Protein AF-A0A327WF89-F1 (afdb_monomer_lite)

Sequence (176 aa):
MKSFYSNDYLIEVNEKRCAEYLAASQQFSSKFTVMVVIYSAMSASLWSICRDVLTAGFKNNFMLWTFLLFALCYGLSILFTFLLLIPDEKIAIEGPAYYSNVLKKFLEKAVPKHQIPLSTVIDKELSSYYLADIERVAAEFHSQMEWKRLCYTRSFFFTAIAFALYFICLAIRFFM

Secondary structure (DSSP, 8-state):
---TT-HHHHHHHHHHHHHHHHHHHHHHHHHHHHHHHHHHHHHHHHHHHHHHHHHTTTS-HHHHHHHHHHHHHHHHHHHHHHHHT---TT--PPPHHHIIIIIHHHHHHHS-TTSS-HHHHHHHHHHHHHHHHHHHHHHHHHHHHHHHHHHHHHHHHHHHHHHHHHHHHHHHHHH-

Radius of gyration: 27.35 Å; chains: 1; bounding box: 65×20×83 Å

Foldseek 3Di:
DPPCPPVVNVVVVVVVVVVVVVVLLVVLVVLLVVLVVLLVVVVVVVVVLVVCVVVVPCPDVPLVVLVVLLVVLLVLLVVLSVVLVDDDPPLDDPDPCCLVPPVLVVQLVVDDPPDPDSPPVSVVVSVVVSVVSVVVSVVVVVVVSVSSVVSSVSSVVSSVSSVVSVVVSVVVVVVD

pLDDT: mean 77.86, std 12.83, range [40.03, 95.31]

Organism: NCBI:txid1539050

Structure (mmCIF, N/CA/C/O backbone):
data_AF-A0A327WF89-F1
#
_entry.id   AF-A0A327WF89-F1
#
loop_
_atom_site.group_PDB
_atom_site.id
_atom_site.type_symbol
_atom_site.label_atom_id
_atom_site.label_alt_id
_atom_site.label_comp_id
_atom_site.label_asym_id
_atom_site.label_entity_id
_atom_site.label_seq_id
_atom_site.pdbx_PDB_ins_code
_atom_site.Cartn_x
_atom_site.Cartn_y
_atom_site.Cartn_z
_atom_site.occupancy
_atom_site.B_iso_or_equiv
_atom_site.auth_seq_id
_atom_site.auth_comp_id
_atom_site.auth_asym_id
_atom_site.auth_atom_id
_atom_site.pdbx_PDB_model_num
ATOM 1 N N . MET A 1 1 ? 35.624 -2.905 -23.160 1.00 40.50 1 MET A N 1
ATOM 2 C CA . MET A 1 1 ? 34.293 -2.262 -23.204 1.00 40.50 1 MET A CA 1
ATOM 3 C C . MET A 1 1 ? 33.297 -3.297 -23.703 1.00 40.50 1 MET A C 1
ATOM 5 O O . MET A 1 1 ? 33.413 -3.700 -24.852 1.00 40.50 1 MET A O 1
ATOM 9 N N . LYS A 1 2 ? 32.403 -3.810 -22.843 1.00 40.03 2 LYS A N 1
ATOM 10 C CA . LYS A 1 2 ? 31.302 -4.675 -23.299 1.00 40.03 2 LYS A CA 1
ATOM 11 C C . LYS A 1 2 ? 30.352 -3.807 -24.125 1.00 40.03 2 LYS A C 1
ATOM 13 O O . LYS A 1 2 ? 29.968 -2.734 -23.668 1.00 40.03 2 LYS A O 1
ATOM 18 N N . SER A 1 3 ? 30.053 -4.227 -25.351 1.00 44.59 3 SER A N 1
ATOM 19 C CA . SER A 1 3 ? 29.059 -3.551 -26.185 1.00 44.59 3 SER A CA 1
ATOM 20 C C . SER A 1 3 ? 27.718 -3.562 -25.451 1.00 44.59 3 SER A C 1
ATOM 22 O O . SER A 1 3 ? 27.296 -4.618 -24.987 1.00 44.59 3 SER A O 1
ATOM 24 N N . PHE A 1 4 ? 27.048 -2.411 -25.367 1.00 45.31 4 PHE A N 1
ATOM 25 C CA . PHE A 1 4 ? 25.691 -2.266 -24.812 1.00 45.31 4 PHE A CA 1
ATOM 26 C C . PHE A 1 4 ? 24.670 -3.233 -25.455 1.00 45.31 4 PHE A C 1
ATOM 28 O O . PHE A 1 4 ? 23.624 -3.501 -24.874 1.00 45.31 4 PHE A O 1
ATOM 35 N N . TYR A 1 5 ? 25.007 -3.781 -26.628 1.00 53.19 5 TYR A N 1
ATOM 36 C CA . TYR A 1 5 ? 24.239 -4.758 -27.400 1.00 53.19 5 TYR A CA 1
ATOM 37 C C . TYR A 1 5 ? 24.598 -6.222 -27.156 1.00 53.19 5 TYR A C 1
ATOM 39 O O . TYR A 1 5 ? 24.019 -7.097 -27.800 1.00 53.19 5 TYR A O 1
ATOM 47 N N . SER A 1 6 ? 25.548 -6.539 -26.271 1.00 58.84 6 SER A N 1
ATOM 48 C CA . SER A 1 6 ? 25.701 -7.938 -25.873 1.00 58.84 6 SER A CA 1
ATOM 49 C C . SER A 1 6 ? 24.419 -8.345 -25.158 1.00 58.84 6 SER A C 1
ATOM 51 O O . SER A 1 6 ? 24.075 -7.715 -24.157 1.00 58.84 6 SER A O 1
ATOM 53 N N . ASN A 1 7 ? 23.725 -9.365 -25.665 1.00 55.44 7 ASN A N 1
ATOM 54 C CA . ASN A 1 7 ? 22.526 -9.918 -25.030 1.00 55.44 7 ASN A CA 1
ATOM 55 C C . ASN A 1 7 ? 22.739 -10.120 -23.521 1.00 55.44 7 ASN A C 1
ATOM 57 O O . ASN A 1 7 ? 21.844 -9.812 -22.747 1.00 55.44 7 ASN A O 1
ATOM 61 N N . ASP A 1 8 ? 23.948 -10.505 -23.107 1.00 58.84 8 ASP A N 1
ATOM 62 C CA . ASP A 1 8 ? 24.357 -10.648 -21.707 1.00 58.84 8 ASP A CA 1
ATOM 63 C C . ASP A 1 8 ? 24.132 -9.384 -20.860 1.00 58.84 8 ASP A C 1
ATOM 65 O O . ASP A 1 8 ? 23.672 -9.479 -19.730 1.00 58.84 8 ASP A O 1
ATOM 69 N N . TYR A 1 9 ? 24.417 -8.193 -21.395 1.00 65.69 9 TYR A N 1
ATOM 70 C CA . TYR A 1 9 ? 24.206 -6.926 -20.684 1.00 65.69 9 TYR A CA 1
ATOM 71 C C . TYR A 1 9 ? 22.715 -6.594 -20.551 1.00 65.69 9 TYR A C 1
ATOM 73 O O . TYR A 1 9 ? 22.266 -6.163 -19.492 1.00 65.69 9 TYR A O 1
ATOM 81 N N . LEU A 1 10 ? 21.929 -6.824 -21.608 1.00 64.44 10 LEU A N 1
ATOM 82 C CA . LEU A 1 10 ? 20.479 -6.605 -21.577 1.00 64.44 10 LEU A CA 1
ATOM 83 C C . LEU A 1 10 ? 19.776 -7.593 -20.638 1.00 64.44 10 LEU A C 1
ATOM 85 O O . LEU A 1 10 ? 18.846 -7.209 -19.931 1.00 64.44 10 LEU A O 1
ATOM 89 N N . ILE A 1 11 ? 20.242 -8.843 -20.605 1.00 64.25 11 ILE A N 1
ATOM 90 C CA . ILE A 1 11 ? 19.781 -9.871 -19.669 1.00 64.25 11 ILE A CA 1
ATOM 91 C C . ILE A 1 11 ? 20.131 -9.457 -18.238 1.00 64.25 11 ILE A C 1
ATOM 93 O O . ILE A 1 11 ? 19.230 -9.373 -17.412 1.00 64.25 11 ILE A O 1
ATOM 97 N N . GLU A 1 12 ? 21.386 -9.087 -17.964 1.00 72.00 12 GLU A N 1
ATOM 98 C CA . GLU A 1 12 ? 21.829 -8.674 -16.625 1.00 72.00 12 GLU A CA 1
ATOM 99 C C . GLU A 1 12 ? 21.032 -7.465 -16.096 1.00 72.00 12 GLU A C 1
ATOM 101 O O . GLU A 1 12 ? 20.654 -7.415 -14.923 1.00 72.00 12 GLU A O 1
ATOM 106 N N . VAL A 1 13 ? 20.744 -6.481 -16.953 1.00 70.88 13 VAL A N 1
ATOM 107 C CA . VAL A 1 13 ? 19.939 -5.306 -16.579 1.00 70.88 13 VAL A CA 1
ATOM 108 C C . VAL A 1 13 ? 18.484 -5.688 -16.297 1.00 70.88 13 VAL A C 1
ATOM 110 O O . VAL A 1 13 ? 17.910 -5.203 -15.320 1.00 70.88 13 VAL A O 1
ATOM 113 N N . ASN A 1 14 ? 17.883 -6.557 -17.111 1.00 70.31 14 ASN A N 1
ATOM 114 C CA . ASN A 1 14 ? 16.515 -7.020 -16.881 1.00 70.31 14 ASN A CA 1
ATOM 115 C C . ASN A 1 14 ? 16.404 -7.884 -15.620 1.00 70.31 14 ASN A C 1
ATOM 117 O O . ASN A 1 14 ? 15.465 -7.704 -14.849 1.00 70.31 14 ASN A O 1
ATOM 121 N N . GLU A 1 15 ? 17.379 -8.752 -15.353 1.00 72.31 15 GLU A N 1
ATOM 122 C CA . GLU A 1 15 ? 17.431 -9.560 -14.132 1.00 72.31 15 GLU A CA 1
ATOM 123 C C . GLU A 1 15 ? 17.512 -8.689 -12.875 1.00 72.31 15 GLU A C 1
ATOM 125 O O . GLU A 1 15 ? 16.746 -8.904 -11.932 1.00 72.31 15 GLU A O 1
ATOM 130 N N . LYS A 1 16 ? 18.370 -7.657 -12.874 1.00 78.19 16 LYS A N 1
ATOM 131 C CA . LYS A 1 16 ? 18.459 -6.703 -11.754 1.00 78.19 16 LYS A CA 1
ATOM 132 C C . LYS A 1 16 ? 17.126 -6.004 -11.494 1.00 78.19 16 LYS A C 1
ATOM 134 O O . LYS A 1 16 ? 16.702 -5.914 -10.346 1.00 78.19 16 LYS A O 1
ATOM 139 N N . ARG A 1 17 ? 16.426 -5.572 -12.544 1.00 71.38 17 ARG A N 1
ATOM 140 C CA . ARG A 1 17 ? 15.112 -4.922 -12.406 1.00 71.38 17 ARG A CA 1
ATOM 141 C C . ARG A 1 17 ? 14.031 -5.871 -11.925 1.00 71.38 17 ARG A C 1
ATOM 143 O O . ARG A 1 17 ? 13.267 -5.510 -11.037 1.00 71.38 17 ARG A O 1
ATOM 150 N N . CYS A 1 18 ? 13.982 -7.089 -12.459 1.00 73.75 18 CYS A N 1
ATOM 151 C CA . CYS A 1 18 ? 13.073 -8.115 -11.957 1.00 73.75 18 CYS A CA 1
ATOM 152 C C . CYS A 1 18 ? 13.309 -8.370 -10.465 1.00 73.75 18 CYS A C 1
ATOM 154 O O . CYS A 1 18 ? 12.343 -8.460 -9.711 1.00 73.75 18 CYS A O 1
ATOM 156 N N . ALA A 1 19 ? 14.568 -8.421 -10.020 1.00 78.62 19 ALA A N 1
ATOM 157 C CA . ALA A 1 19 ? 14.900 -8.568 -8.607 1.00 78.62 19 ALA A CA 1
ATOM 158 C C . ALA A 1 19 ? 14.426 -7.370 -7.761 1.00 78.62 19 ALA A C 1
ATOM 160 O O . ALA A 1 19 ? 13.839 -7.574 -6.699 1.00 78.62 19 ALA A O 1
ATOM 161 N N . GLU A 1 20 ? 14.614 -6.134 -8.232 1.00 78.44 20 GLU A N 1
ATOM 162 C CA . GLU A 1 20 ? 14.120 -4.925 -7.553 1.00 78.44 20 GLU A CA 1
ATOM 163 C C . GLU A 1 20 ? 12.586 -4.896 -7.458 1.00 78.44 20 GLU A C 1
ATOM 165 O O . GLU A 1 20 ? 12.029 -4.622 -6.390 1.00 78.44 20 GLU A O 1
ATOM 170 N N . TYR A 1 21 ? 11.887 -5.243 -8.540 1.00 74.69 21 TYR A N 1
ATOM 171 C CA . TYR A 1 21 ? 10.426 -5.326 -8.573 1.00 74.69 21 TYR A CA 1
ATOM 172 C C . TYR A 1 21 ? 9.887 -6.433 -7.664 1.00 74.69 21 TYR A C 1
ATOM 174 O O . TYR A 1 21 ? 8.901 -6.225 -6.951 1.00 74.69 21 TYR A O 1
ATOM 182 N N . LEU A 1 22 ? 10.556 -7.588 -7.626 1.00 78.88 22 LEU A N 1
ATOM 183 C CA . LEU A 1 22 ? 10.229 -8.673 -6.703 1.00 78.88 22 LEU A CA 1
ATOM 184 C C . LEU A 1 22 ? 10.417 -8.243 -5.247 1.00 78.88 22 LEU A C 1
ATOM 186 O O . LEU A 1 22 ? 9.509 -8.436 -4.439 1.00 78.88 22 LEU A O 1
ATOM 190 N N . ALA A 1 23 ? 11.545 -7.608 -4.916 1.00 83.50 23 ALA A N 1
ATOM 191 C CA . ALA A 1 23 ? 11.821 -7.125 -3.565 1.00 83.50 23 ALA A CA 1
ATOM 192 C C . ALA A 1 23 ? 10.777 -6.094 -3.104 1.00 83.50 23 ALA A C 1
ATOM 194 O O . ALA A 1 23 ? 10.262 -6.166 -1.984 1.00 83.50 23 ALA A O 1
ATOM 195 N N . ALA A 1 24 ? 10.406 -5.169 -3.987 1.00 78.69 24 ALA A N 1
ATOM 196 C CA . ALA A 1 24 ? 9.353 -4.197 -3.741 1.00 78.69 24 ALA A CA 1
ATOM 197 C C . ALA A 1 24 ? 7.980 -4.839 -3.507 1.00 78.69 24 ALA A C 1
ATOM 199 O O . ALA A 1 24 ? 7.289 -4.516 -2.537 1.00 78.69 24 ALA A O 1
ATOM 200 N N . SER A 1 25 ? 7.591 -5.768 -4.381 1.00 78.38 25 SER A N 1
ATOM 201 C CA . SER A 1 25 ? 6.338 -6.514 -4.258 1.00 78.38 25 SER A CA 1
ATOM 202 C C . SER A 1 25 ? 6.288 -7.291 -2.938 1.00 78.38 25 SER A C 1
ATOM 204 O O . SER A 1 25 ? 5.306 -7.212 -2.193 1.00 78.38 25 SER A O 1
ATOM 206 N N . GLN A 1 26 ? 7.393 -7.944 -2.569 1.00 83.62 26 GLN A N 1
ATOM 207 C CA . GLN A 1 26 ? 7.527 -8.663 -1.304 1.00 83.62 26 GLN A CA 1
ATOM 208 C C . GLN A 1 26 ? 7.388 -7.732 -0.089 1.00 83.62 26 GLN A C 1
ATOM 210 O O . GLN A 1 26 ? 6.751 -8.099 0.902 1.00 83.62 26 GLN A O 1
ATOM 215 N N . GLN A 1 27 ? 7.904 -6.501 -0.165 1.00 85.69 27 GLN A N 1
ATOM 216 C CA . GLN A 1 27 ? 7.734 -5.507 0.896 1.00 85.69 27 GLN A CA 1
ATOM 217 C C . GLN A 1 27 ? 6.260 -5.113 1.091 1.00 85.69 27 GLN A C 1
ATOM 219 O O . GLN A 1 27 ? 5.801 -4.992 2.231 1.00 85.69 27 GLN A O 1
ATOM 224 N N . PHE A 1 28 ? 5.504 -4.918 0.008 1.00 81.44 28 PHE A N 1
ATOM 225 C CA . PHE A 1 28 ? 4.073 -4.608 0.094 1.00 81.44 28 PHE A CA 1
ATOM 226 C C . PHE A 1 28 ? 3.245 -5.801 0.570 1.00 81.44 28 PHE A C 1
ATOM 228 O O . PHE A 1 28 ? 2.349 -5.618 1.392 1.00 81.44 28 PHE A O 1
ATOM 235 N N . SER A 1 29 ? 3.592 -7.017 0.145 1.00 83.62 29 SER A N 1
ATOM 236 C CA . SER A 1 29 ? 2.975 -8.248 0.648 1.00 83.62 29 SER A CA 1
ATOM 237 C C . SER A 1 29 ? 3.177 -8.409 2.161 1.00 83.62 29 SER A C 1
ATOM 239 O O . SER A 1 29 ? 2.227 -8.685 2.892 1.00 83.62 29 SER A O 1
ATOM 241 N N . SER A 1 30 ? 4.384 -8.135 2.666 1.00 87.44 30 SER A N 1
ATOM 242 C CA . SER A 1 30 ? 4.665 -8.140 4.108 1.00 87.44 30 SER A CA 1
ATOM 243 C C . SER A 1 30 ? 3.813 -7.112 4.866 1.00 87.44 30 SER A C 1
ATOM 245 O O . SER A 1 30 ? 3.155 -7.446 5.853 1.00 87.44 30 SER A O 1
ATOM 247 N N . LYS A 1 31 ? 3.732 -5.874 4.359 1.00 86.69 31 LYS A N 1
ATOM 248 C CA . LYS A 1 31 ? 2.879 -4.812 4.923 1.00 86.69 31 LYS A CA 1
ATOM 249 C C . LYS A 1 31 ? 1.395 -5.189 4.938 1.00 86.69 31 LYS A C 1
ATOM 251 O O . LYS A 1 31 ? 0.711 -4.927 5.926 1.00 86.69 31 LYS A O 1
ATOM 256 N N . PHE A 1 32 ? 0.906 -5.807 3.866 1.00 86.94 32 PHE A N 1
ATOM 257 C CA . PHE A 1 32 ? -0.461 -6.313 3.783 1.00 86.94 32 PHE A CA 1
ATOM 258 C C . PHE A 1 32 ? -0.721 -7.383 4.850 1.00 86.94 32 PHE A C 1
ATOM 260 O O . PHE A 1 32 ? -1.692 -7.276 5.595 1.00 86.94 32 PHE A O 1
ATOM 267 N N . THR A 1 33 ? 0.178 -8.360 4.992 1.00 88.88 33 THR A N 1
ATOM 268 C CA . THR A 1 33 ? 0.072 -9.409 6.017 1.00 88.88 33 THR A CA 1
ATOM 269 C C . THR A 1 33 ? -0.022 -8.817 7.423 1.00 88.88 33 THR A C 1
ATOM 271 O O . THR A 1 33 ? -0.887 -9.221 8.199 1.00 88.88 33 THR A O 1
ATOM 274 N N . VAL A 1 34 ? 0.798 -7.810 7.743 1.00 89.81 34 VAL A N 1
ATOM 275 C CA . VAL A 1 34 ? 0.725 -7.106 9.037 1.00 89.81 34 VAL A CA 1
ATOM 276 C C . VAL A 1 34 ? -0.650 -6.462 9.246 1.00 89.81 34 VAL A C 1
ATOM 278 O O . VAL A 1 34 ? -1.240 -6.620 10.314 1.00 89.81 34 VAL A O 1
ATOM 281 N N . MET A 1 35 ? -1.198 -5.789 8.231 1.00 89.00 35 MET A N 1
ATOM 282 C CA . MET A 1 35 ? -2.540 -5.196 8.315 1.00 89.00 35 MET A CA 1
ATOM 283 C C . MET A 1 35 ? -3.631 -6.244 8.536 1.00 89.00 35 MET A C 1
ATOM 285 O O . MET A 1 35 ? -4.508 -6.047 9.374 1.00 89.00 35 MET A O 1
ATOM 289 N N . VAL A 1 36 ? -3.561 -7.381 7.842 1.00 89.31 36 VAL A N 1
ATOM 290 C CA . VAL A 1 36 ? -4.524 -8.480 8.004 1.00 89.31 36 VAL A CA 1
ATOM 291 C C . VAL A 1 36 ? -4.493 -9.051 9.422 1.00 89.31 36 VAL A C 1
ATOM 293 O O . VAL A 1 36 ? -5.552 -9.311 9.997 1.00 89.31 36 VAL A O 1
ATOM 296 N N . VAL A 1 37 ? -3.308 -9.201 10.020 1.00 91.62 37 VAL A N 1
ATOM 297 C CA . VAL A 1 37 ? -3.165 -9.636 11.421 1.00 91.62 37 VAL A CA 1
ATOM 298 C C . VAL A 1 37 ? -3.816 -8.631 12.377 1.00 91.62 37 VAL A C 1
ATOM 300 O O . VAL A 1 37 ? -4.568 -9.015 13.273 1.00 91.62 37 VAL A O 1
ATOM 303 N N . ILE A 1 38 ? -3.596 -7.332 12.161 1.00 89.62 38 ILE A N 1
ATOM 304 C CA . ILE A 1 38 ? -4.235 -6.279 12.963 1.00 89.62 38 ILE A CA 1
ATOM 305 C C . ILE A 1 38 ? -5.763 -6.347 12.828 1.00 89.62 38 ILE A C 1
ATOM 307 O O . ILE A 1 38 ? -6.483 -6.304 13.827 1.00 89.62 38 ILE A O 1
ATOM 311 N N . TYR A 1 39 ? -6.276 -6.497 11.607 1.00 90.56 39 TYR A N 1
ATOM 312 C CA . TYR A 1 39 ? -7.715 -6.554 11.367 1.00 90.56 39 TYR A CA 1
ATOM 313 C C . TYR A 1 39 ? -8.378 -7.786 11.954 1.00 90.56 39 TYR A C 1
ATOM 315 O O . TYR A 1 39 ? -9.489 -7.672 12.463 1.00 90.56 39 TYR A O 1
ATOM 323 N N . SER A 1 40 ? -7.716 -8.938 11.919 1.00 90.50 40 SER A N 1
ATOM 324 C CA . SER A 1 40 ? -8.246 -10.160 12.525 1.00 90.50 40 SER A CA 1
ATOM 325 C C . SER A 1 40 ? -8.333 -10.036 14.049 1.00 90.50 40 SER A C 1
ATOM 327 O O . SER A 1 40 ? -9.369 -10.384 14.618 1.00 90.50 40 SER A O 1
ATOM 329 N N . ALA A 1 41 ? -7.334 -9.430 14.701 1.00 89.81 41 ALA A N 1
ATOM 330 C CA . ALA A 1 41 ? -7.402 -9.117 16.130 1.00 89.81 41 ALA A CA 1
ATOM 331 C C . ALA A 1 41 ? -8.548 -8.140 16.462 1.00 89.81 41 ALA A C 1
ATOM 333 O O . ALA A 1 41 ? -9.338 -8.403 17.370 1.00 89.81 41 ALA A O 1
ATOM 334 N N . MET A 1 42 ? -8.687 -7.051 15.695 1.00 87.19 42 MET A N 1
ATOM 335 C CA . MET A 1 42 ? -9.778 -6.081 15.882 1.00 87.19 42 MET A CA 1
ATOM 336 C C . MET A 1 42 ? -11.159 -6.694 15.628 1.00 87.19 42 MET A C 1
ATOM 338 O O . MET A 1 42 ? -12.102 -6.420 16.364 1.00 87.19 42 MET A O 1
ATOM 342 N N . SER A 1 43 ? -11.293 -7.536 14.603 1.00 88.75 43 SER A N 1
ATOM 343 C CA . SER A 1 43 ? -12.556 -8.205 14.270 1.00 88.75 43 SER A CA 1
ATOM 344 C C . SER A 1 43 ? -12.999 -9.159 15.377 1.00 88.75 43 SER A C 1
ATOM 346 O O . SER A 1 43 ? -14.180 -9.193 15.718 1.00 88.75 43 SER A O 1
ATOM 348 N N . ALA A 1 44 ? -12.059 -9.894 15.983 1.00 87.12 44 ALA A N 1
ATOM 349 C CA . ALA A 1 44 ? -12.355 -10.789 17.098 1.00 87.12 44 ALA A CA 1
ATOM 350 C C . ALA A 1 44 ? -12.894 -10.027 18.321 1.00 87.12 44 ALA A C 1
ATOM 352 O O . ALA A 1 44 ? -13.828 -10.485 18.979 1.00 87.12 44 ALA A O 1
ATOM 353 N N . SER A 1 45 ? -12.346 -8.843 18.607 1.00 82.75 45 SER A N 1
ATOM 354 C CA . SER A 1 45 ? -12.786 -8.021 19.736 1.00 82.75 45 SER A CA 1
ATOM 355 C C . SER A 1 45 ? -14.051 -7.203 19.445 1.00 82.75 45 SER A C 1
ATOM 357 O O . SER A 1 45 ? -14.732 -6.759 20.373 1.00 82.75 45 SER A O 1
ATOM 359 N N . LEU A 1 46 ? -14.406 -7.035 18.168 1.00 85.88 46 LEU A N 1
ATOM 360 C CA . LEU A 1 46 ? -15.554 -6.246 17.732 1.00 85.88 46 LEU A CA 1
ATOM 361 C C . LEU A 1 46 ? -16.896 -6.831 18.181 1.00 85.88 46 LEU A C 1
ATOM 363 O O . LEU A 1 46 ? -17.808 -6.082 18.533 1.00 85.88 46 LEU A O 1
ATOM 367 N N . TRP A 1 47 ? -17.014 -8.162 18.196 1.00 86.00 47 TRP A N 1
ATOM 368 C CA . TRP A 1 47 ? -18.267 -8.860 18.496 1.00 86.00 47 TRP A CA 1
ATOM 369 C C . TRP A 1 47 ? -18.888 -8.423 19.828 1.00 86.00 47 TRP A C 1
ATOM 371 O O . TRP A 1 47 ? -20.087 -8.144 19.901 1.00 86.00 47 TRP A O 1
ATOM 381 N N . SER A 1 48 ? -18.063 -8.309 20.870 1.00 82.88 48 SER A N 1
ATOM 382 C CA . SER A 1 48 ? -18.508 -7.901 22.202 1.00 82.88 48 SER A CA 1
ATOM 383 C C . SER A 1 48 ? -19.102 -6.492 22.200 1.00 82.88 48 SER A C 1
ATOM 385 O O . SER A 1 48 ? -20.157 -6.282 22.788 1.00 82.88 48 SER A O 1
ATOM 387 N N . ILE A 1 49 ? -18.479 -5.545 21.490 1.00 83.50 49 ILE A N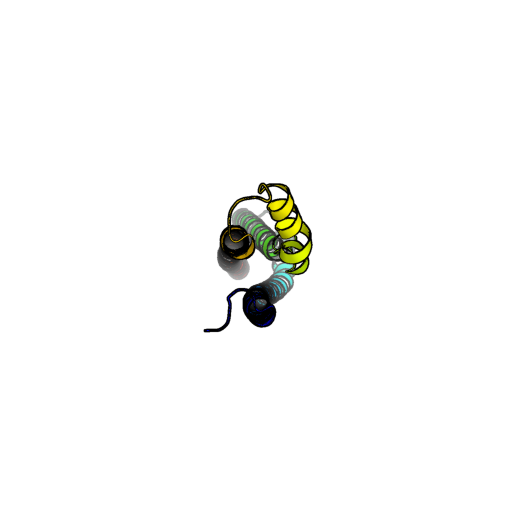 1
ATOM 388 C CA . ILE A 1 49 ? -18.976 -4.165 21.395 1.00 83.50 49 ILE A CA 1
ATOM 389 C C . ILE A 1 49 ? -20.262 -4.105 20.573 1.00 83.50 49 ILE A C 1
ATOM 391 O O . ILE A 1 49 ? -21.213 -3.451 20.991 1.00 83.50 49 ILE A O 1
ATOM 395 N N . CYS A 1 50 ? -20.331 -4.817 19.443 1.00 86.44 50 CYS A N 1
ATOM 396 C CA . CYS A 1 50 ? -21.555 -4.901 18.644 1.00 86.44 50 CYS A CA 1
ATOM 397 C C . CYS A 1 50 ? -22.737 -5.390 19.486 1.00 86.44 50 CYS A C 1
ATOM 399 O O . CYS A 1 50 ? -23.820 -4.808 19.435 1.00 86.44 50 CYS A O 1
ATOM 401 N N . ARG A 1 51 ? -22.525 -6.435 20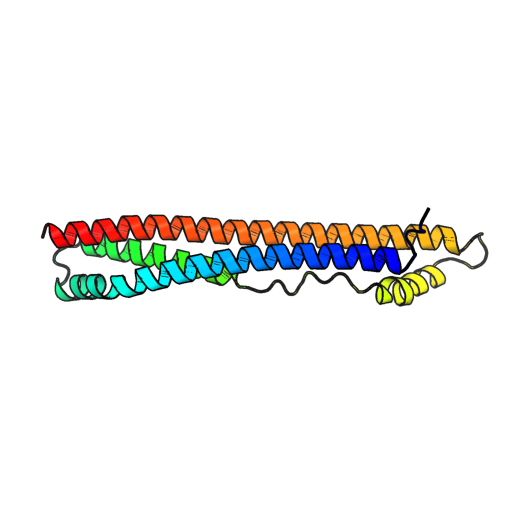.295 1.00 85.75 51 ARG A N 1
ATOM 402 C CA . ARG A 1 51 ? -23.552 -6.964 21.195 1.00 85.75 51 ARG A CA 1
ATOM 403 C C . ARG A 1 51 ? -24.007 -5.915 22.208 1.00 85.75 51 ARG A C 1
ATOM 405 O O . ARG A 1 51 ? -25.211 -5.753 22.395 1.00 85.75 51 ARG A O 1
ATOM 412 N N . ASP A 1 52 ? -23.082 -5.201 22.839 1.00 80.88 52 ASP A N 1
ATOM 413 C CA . ASP A 1 52 ? -23.424 -4.180 23.833 1.00 80.88 52 ASP A CA 1
ATOM 414 C C . ASP A 1 52 ? -24.202 -3.017 23.204 1.00 80.88 52 ASP A C 1
ATOM 416 O O . ASP A 1 52 ? -25.230 -2.610 23.738 1.00 80.88 52 ASP A O 1
ATOM 420 N N . VAL A 1 53 ? -23.789 -2.540 22.025 1.00 83.25 53 VAL A N 1
ATOM 421 C CA . VAL A 1 53 ? -24.493 -1.467 21.297 1.00 83.25 53 VAL A CA 1
ATOM 422 C C . VAL A 1 53 ? -25.920 -1.885 20.925 1.00 83.25 53 VAL A C 1
ATOM 424 O O . VAL A 1 53 ? -26.855 -1.101 21.090 1.00 83.25 53 VAL A O 1
ATOM 427 N N . LEU A 1 54 ? -26.107 -3.123 20.456 1.00 84.19 54 LEU A N 1
ATOM 428 C CA . LEU A 1 54 ? -27.421 -3.638 20.057 1.00 84.19 54 LEU A CA 1
ATOM 429 C C . LEU A 1 54 ? -28.343 -3.895 21.259 1.00 84.19 54 LEU A C 1
ATOM 431 O O . LEU A 1 54 ? -29.547 -3.664 21.170 1.00 84.19 54 LEU A O 1
ATOM 435 N N . THR A 1 55 ? -27.794 -4.361 22.384 1.00 82.12 55 THR A N 1
ATOM 436 C CA . THR A 1 55 ? -28.573 -4.699 23.590 1.00 82.12 55 THR A CA 1
ATOM 437 C C . THR A 1 55 ? -28.872 -3.493 24.480 1.00 82.12 55 THR A C 1
ATOM 439 O O . THR A 1 55 ? -29.941 -3.444 25.086 1.00 82.12 55 THR A O 1
ATOM 442 N N . ALA A 1 56 ? -27.988 -2.490 24.527 1.00 70.94 56 ALA A N 1
ATOM 443 C CA . ALA A 1 56 ? -28.188 -1.261 25.299 1.00 70.94 56 ALA A CA 1
ATOM 444 C C . ALA A 1 56 ? -29.337 -0.382 24.762 1.00 70.94 56 ALA A C 1
ATOM 446 O O . ALA A 1 56 ? -29.770 0.546 25.450 1.00 70.94 56 ALA A O 1
ATOM 447 N N . GLY A 1 57 ? -29.842 -0.678 23.556 1.00 60.81 57 GLY A N 1
ATOM 448 C CA . GLY A 1 57 ? -31.060 -0.103 22.990 1.00 60.81 57 GLY A CA 1
ATOM 449 C C . GLY A 1 57 ? -31.037 1.420 22.943 1.00 60.81 57 GLY A C 1
ATOM 450 O O . GLY A 1 57 ? -31.786 2.042 23.680 1.00 60.81 57 GLY A O 1
ATOM 451 N N . PHE A 1 58 ? -30.163 2.021 22.127 1.00 63.41 58 PHE A N 1
ATOM 452 C CA . PHE A 1 58 ? -30.039 3.473 21.865 1.00 63.41 58 PHE A CA 1
ATOM 453 C C . PHE A 1 58 ? -30.012 4.424 23.083 1.00 63.41 58 PHE A C 1
ATOM 455 O O . PHE A 1 58 ? -29.962 5.637 22.903 1.00 63.41 58 PHE A O 1
ATOM 462 N N . LYS A 1 59 ? -29.989 3.928 24.326 1.00 66.56 59 LYS A N 1
ATOM 463 C CA . LYS A 1 59 ? -30.032 4.767 25.533 1.00 66.56 59 LYS A CA 1
ATOM 464 C C . LYS A 1 59 ? -28.817 5.682 25.644 1.00 66.56 59 LYS A C 1
ATOM 466 O O . LYS A 1 59 ? -28.913 6.750 26.237 1.00 66.56 59 LYS A O 1
ATOM 471 N N . ASN A 1 60 ? -27.695 5.278 25.049 1.00 76.50 60 ASN A N 1
ATOM 472 C CA . ASN A 1 60 ? -26.481 6.072 24.993 1.00 76.50 60 ASN A CA 1
ATOM 473 C C . ASN A 1 60 ? -26.151 6.467 23.544 1.00 76.50 60 ASN A C 1
ATOM 475 O O . ASN A 1 60 ? -25.375 5.801 22.854 1.00 76.50 60 ASN A O 1
ATOM 479 N N . ASN A 1 61 ? -26.740 7.580 23.093 1.00 83.62 61 ASN A N 1
ATOM 480 C CA . ASN A 1 61 ? -26.492 8.152 21.765 1.00 83.62 61 ASN A CA 1
ATOM 481 C C . ASN A 1 61 ? -24.997 8.398 21.502 1.00 83.62 61 ASN A C 1
ATOM 483 O O . ASN A 1 61 ? -24.552 8.264 20.367 1.00 83.62 61 ASN A O 1
ATOM 487 N N . PHE A 1 62 ? -24.209 8.725 22.533 1.00 85.75 62 PHE A N 1
ATOM 488 C CA . PHE A 1 62 ? -22.773 8.955 22.379 1.00 85.75 62 PHE A CA 1
ATOM 489 C C . PHE A 1 62 ? -22.038 7.673 21.968 1.00 85.75 62 PHE A C 1
ATOM 491 O O . PHE A 1 62 ? -21.311 7.684 20.977 1.00 85.75 62 PHE A O 1
ATOM 498 N N . MET A 1 63 ? -22.312 6.549 22.643 1.00 85.38 63 MET A N 1
ATOM 499 C CA . MET A 1 63 ? -21.745 5.239 22.293 1.00 85.38 63 MET A CA 1
ATOM 500 C C . MET A 1 63 ? -22.098 4.829 20.856 1.00 85.38 63 MET A C 1
ATOM 502 O O . MET A 1 63 ? -21.242 4.313 20.138 1.00 85.38 63 MET A O 1
ATOM 506 N N . LEU A 1 64 ? -23.333 5.102 20.415 1.00 87.25 64 LEU A N 1
ATOM 507 C CA . LEU A 1 64 ? -23.760 4.833 19.040 1.00 87.25 64 LEU A CA 1
ATOM 508 C C . LEU A 1 64 ? -22.936 5.635 18.024 1.00 87.25 64 LEU A C 1
ATOM 510 O O . LEU A 1 64 ? -22.423 5.058 17.066 1.00 87.25 64 LEU A O 1
ATOM 514 N N . TRP A 1 65 ? -22.792 6.949 18.221 1.00 90.00 65 TRP A N 1
ATOM 515 C CA . TRP A 1 65 ? -22.034 7.799 17.300 1.00 90.00 65 TRP A CA 1
ATOM 516 C C . TRP A 1 65 ? -20.555 7.412 17.245 1.00 90.00 65 TRP A C 1
ATOM 518 O O . TRP A 1 65 ? -19.988 7.336 16.154 1.00 90.00 65 TRP A O 1
ATOM 528 N N . THR A 1 66 ? -19.937 7.104 18.390 1.00 90.62 66 THR A N 1
ATOM 529 C CA . THR A 1 66 ? -18.550 6.618 18.432 1.00 90.62 66 THR A CA 1
ATOM 530 C C . THR A 1 66 ? -18.408 5.281 17.708 1.00 90.62 66 THR A C 1
ATOM 532 O O . THR A 1 66 ? -17.457 5.100 16.948 1.00 90.62 66 THR A O 1
ATOM 535 N N . PHE A 1 67 ? -19.366 4.366 17.876 1.00 90.62 67 PHE A N 1
ATOM 536 C CA . PHE A 1 67 ? -19.366 3.078 17.187 1.00 90.62 67 PHE A CA 1
ATOM 537 C C . PHE A 1 67 ? -19.556 3.217 15.668 1.00 90.62 67 PHE A C 1
ATOM 539 O O . PHE A 1 67 ? -18.858 2.557 14.900 1.00 90.62 67 PHE A O 1
ATOM 546 N N . LEU A 1 68 ? -20.445 4.104 15.213 1.00 92.12 68 LEU A N 1
ATOM 547 C CA . LEU A 1 68 ? -20.623 4.387 13.784 1.00 92.12 68 LEU A CA 1
ATOM 548 C C . LEU A 1 68 ? -19.358 4.988 13.166 1.00 92.12 68 LEU A C 1
ATOM 550 O O . LEU A 1 68 ? -18.937 4.563 12.090 1.00 92.12 68 LEU A O 1
ATOM 554 N N . LEU A 1 69 ? -18.720 5.935 13.859 1.00 93.94 69 LEU A N 1
ATOM 555 C CA . LEU A 1 69 ? -17.462 6.524 13.406 1.00 93.94 69 LEU A CA 1
ATOM 556 C C . LEU A 1 69 ? -16.339 5.478 13.374 1.00 93.94 69 LEU A C 1
ATOM 558 O O . LEU A 1 69 ? -15.580 5.422 12.408 1.00 93.94 69 LEU A O 1
ATOM 562 N N . PHE A 1 70 ? -16.276 4.610 14.389 1.00 93.62 70 PHE A N 1
ATOM 563 C CA . PHE A 1 70 ? -15.372 3.464 14.417 1.00 93.62 70 PHE A CA 1
ATOM 564 C C . PHE A 1 70 ? -15.576 2.584 13.178 1.00 93.62 70 PHE A C 1
ATOM 566 O O . PHE A 1 70 ? -14.613 2.303 12.464 1.00 93.62 70 PHE A O 1
ATOM 573 N N . ALA A 1 71 ? -16.820 2.182 12.900 1.00 92.12 71 ALA A N 1
ATOM 574 C CA . ALA A 1 71 ? -17.147 1.282 11.800 1.00 92.12 71 ALA A CA 1
ATOM 575 C C . ALA A 1 71 ? -16.792 1.905 10.443 1.00 92.12 71 ALA A C 1
ATOM 577 O O . ALA A 1 71 ? -16.248 1.224 9.575 1.00 92.12 71 ALA A O 1
ATOM 578 N N . LEU A 1 72 ? -17.029 3.211 10.284 1.00 95.31 72 LEU A N 1
ATOM 579 C CA . LEU A 1 72 ? -16.666 3.957 9.083 1.00 95.31 72 LEU A CA 1
ATOM 580 C C . LEU A 1 72 ? -15.145 4.025 8.890 1.00 95.31 72 LEU A C 1
ATOM 582 O O . LEU A 1 72 ? -14.655 3.706 7.807 1.00 95.31 72 LEU A O 1
ATOM 586 N N . CYS A 1 73 ? -14.380 4.384 9.925 1.00 93.81 73 CYS A N 1
ATOM 587 C CA . CYS A 1 73 ? -12.917 4.412 9.847 1.00 93.81 73 CYS A CA 1
ATOM 588 C C . CYS A 1 73 ? -12.336 3.017 9.587 1.00 93.81 73 CYS A C 1
ATOM 590 O O . CYS A 1 73 ? -11.452 2.864 8.745 1.00 93.81 73 CYS A O 1
ATOM 592 N N . TYR A 1 74 ? -12.854 1.993 10.263 1.00 93.38 74 TYR A N 1
ATOM 593 C CA . TYR A 1 74 ? -12.417 0.614 10.083 1.00 93.38 74 TYR A CA 1
ATOM 594 C C . TYR A 1 74 ? -12.716 0.102 8.665 1.00 93.38 74 TYR A C 1
ATOM 596 O O . TYR A 1 74 ? -11.834 -0.454 8.012 1.00 93.38 74 TYR A O 1
ATOM 604 N N . GLY A 1 75 ? -13.913 0.378 8.139 1.00 94.12 75 GLY A N 1
ATOM 605 C CA . GLY A 1 75 ? -14.292 0.035 6.767 1.00 94.12 75 GLY A CA 1
ATOM 606 C C . GLY A 1 75 ? -13.437 0.743 5.713 1.00 94.12 75 GLY A C 1
ATOM 607 O O . GLY A 1 75 ? -12.956 0.098 4.780 1.00 94.12 75 GLY A O 1
ATOM 608 N N . LEU A 1 76 ? -13.174 2.045 5.882 1.00 94.50 76 LEU A N 1
ATOM 609 C CA . LEU A 1 76 ? -12.265 2.791 5.002 1.00 94.50 76 LEU A CA 1
ATOM 610 C C . LEU A 1 76 ? -10.846 2.218 5.041 1.00 94.50 76 LEU A C 1
ATOM 612 O O . LEU A 1 76 ? -10.217 2.070 3.995 1.00 94.50 76 LEU A O 1
ATOM 616 N N . SER A 1 77 ? -10.356 1.865 6.230 1.00 93.94 77 SER A N 1
ATOM 617 C CA . SER A 1 77 ? -9.045 1.240 6.391 1.00 93.94 77 SER A CA 1
ATOM 618 C C . SER A 1 77 ? -8.935 -0.065 5.593 1.00 93.94 77 SER A C 1
ATOM 620 O O . SER A 1 77 ? -8.007 -0.233 4.797 1.00 93.94 77 SER A O 1
ATOM 622 N N . ILE A 1 78 ? -9.930 -0.947 5.728 1.00 92.75 78 ILE A N 1
ATOM 623 C CA . ILE A 1 78 ? -10.003 -2.211 4.987 1.00 92.75 78 ILE A CA 1
ATOM 624 C C . ILE A 1 78 ? -10.028 -1.964 3.475 1.00 92.75 78 ILE A C 1
ATOM 626 O O . ILE A 1 78 ? -9.294 -2.622 2.739 1.00 92.75 78 ILE A O 1
ATOM 630 N N . LEU A 1 79 ? -10.819 -0.995 3.006 1.00 93.44 79 LEU A N 1
ATOM 631 C CA . LEU A 1 79 ? -10.901 -0.648 1.586 1.00 93.44 79 LEU A CA 1
ATOM 632 C C . LEU A 1 79 ? -9.533 -0.234 1.026 1.00 93.44 79 LEU A C 1
ATOM 634 O O . LEU A 1 79 ? -9.114 -0.748 -0.011 1.00 93.44 79 LEU A O 1
ATOM 638 N N . PHE A 1 80 ? -8.796 0.631 1.730 1.00 90.81 80 PHE A N 1
ATOM 639 C CA . PHE A 1 80 ? -7.441 1.016 1.317 1.00 90.81 80 PHE A CA 1
ATOM 640 C C . PHE A 1 80 ? -6.456 -0.157 1.341 1.00 90.81 80 PHE A C 1
ATOM 642 O O . PHE A 1 80 ? -5.559 -0.216 0.501 1.00 90.81 80 PHE A O 1
ATOM 649 N N . THR A 1 81 ? -6.628 -1.106 2.260 1.00 89.62 81 THR A N 1
ATOM 650 C CA . THR A 1 81 ? -5.810 -2.325 2.299 1.00 89.62 81 THR A CA 1
ATOM 651 C C . THR A 1 81 ? -6.119 -3.276 1.147 1.00 89.62 81 THR A C 1
ATOM 653 O O . THR A 1 81 ? -5.193 -3.855 0.590 1.00 89.62 81 THR A O 1
ATOM 656 N N . PHE A 1 82 ? -7.377 -3.404 0.716 1.00 88.06 82 PHE A N 1
ATOM 657 C CA . PHE A 1 82 ? -7.707 -4.162 -0.497 1.00 88.06 82 PHE A CA 1
ATOM 658 C C . PHE A 1 82 ? -7.139 -3.507 -1.758 1.00 88.06 82 PHE A C 1
ATOM 660 O O . PHE A 1 82 ? -6.609 -4.208 -2.616 1.00 88.06 82 PHE A O 1
ATOM 667 N N . LEU A 1 83 ? -7.170 -2.173 -1.847 1.00 86.81 83 LEU A N 1
ATOM 668 C CA . LEU A 1 83 ? -6.537 -1.440 -2.950 1.00 86.81 83 LEU A CA 1
ATOM 669 C C . LEU A 1 83 ? -5.019 -1.676 -3.022 1.00 86.81 83 LEU A C 1
ATOM 671 O O . LEU A 1 83 ? -4.451 -1.622 -4.109 1.00 86.81 83 LEU A O 1
ATOM 675 N N . LEU A 1 84 ? -4.365 -1.990 -1.897 1.00 83.94 84 LEU A N 1
ATOM 676 C CA . LEU A 1 84 ? -2.944 -2.357 -1.864 1.00 83.94 84 LEU A CA 1
ATOM 677 C C . LEU A 1 84 ? -2.657 -3.679 -2.598 1.00 83.94 84 LEU A C 1
ATOM 679 O O . LEU A 1 84 ? -1.541 -3.881 -3.076 1.00 83.94 84 LEU A O 1
ATOM 683 N N . LEU A 1 85 ? -3.650 -4.573 -2.668 1.00 81.44 85 LEU A N 1
ATOM 684 C CA . LEU A 1 85 ? -3.515 -5.931 -3.196 1.00 81.44 85 LEU A CA 1
ATOM 685 C C . LEU A 1 85 ? -3.768 -6.026 -4.705 1.00 81.44 85 LEU A C 1
ATOM 687 O O . LEU A 1 85 ? -3.504 -7.071 -5.295 1.00 81.44 85 LEU A O 1
ATOM 691 N N . ILE A 1 86 ? -4.269 -4.957 -5.333 1.00 78.88 86 ILE A N 1
ATOM 692 C CA . ILE A 1 86 ? -4.532 -4.950 -6.772 1.00 78.88 86 ILE A CA 1
ATOM 693 C C . ILE A 1 86 ? -3.197 -5.154 -7.519 1.00 78.88 86 ILE A C 1
ATOM 695 O O . ILE A 1 86 ? -2.241 -4.394 -7.295 1.00 78.88 86 ILE A O 1
ATOM 699 N N . PRO A 1 87 ? -3.095 -6.206 -8.357 1.00 66.00 87 PRO A N 1
ATOM 700 C CA . PRO A 1 87 ? -1.896 -6.473 -9.132 1.00 66.00 87 PRO A CA 1
ATOM 701 C C . PRO A 1 87 ? -1.745 -5.431 -10.240 1.00 66.00 87 PRO A C 1
ATOM 703 O O . PRO A 1 87 ? -2.708 -5.068 -10.914 1.00 66.00 87 PRO A O 1
ATOM 706 N N . ASP A 1 88 ? -0.516 -4.967 -10.439 1.00 65.00 88 ASP A N 1
ATOM 707 C CA . ASP A 1 88 ? -0.204 -4.013 -11.495 1.00 65.00 88 ASP A CA 1
ATOM 708 C C . ASP A 1 88 ? 0.127 -4.779 -12.782 1.00 65.00 88 ASP A C 1
ATOM 710 O O . ASP A 1 88 ? 1.265 -5.174 -13.021 1.00 65.00 88 ASP A O 1
ATOM 714 N N . GLU A 1 89 ? -0.877 -5.024 -13.621 1.00 58.22 89 GLU A N 1
ATOM 715 C CA . GLU A 1 89 ? -0.717 -5.829 -14.846 1.00 58.22 89 GLU A CA 1
ATOM 716 C C . GLU A 1 89 ? 0.088 -5.128 -15.960 1.00 58.22 89 GLU A C 1
ATOM 718 O O . GLU A 1 89 ? 0.395 -5.738 -16.980 1.00 58.22 89 GLU A O 1
ATOM 723 N N . LYS A 1 90 ? 0.428 -3.841 -15.804 1.00 54.84 90 LYS A N 1
ATOM 724 C CA . LYS A 1 90 ? 0.874 -2.985 -16.923 1.00 54.84 90 LYS A CA 1
ATOM 725 C C . LYS A 1 90 ? 2.385 -2.791 -17.064 1.00 54.84 90 LYS A C 1
ATOM 727 O O . LYS A 1 90 ? 2.817 -2.203 -18.047 1.00 54.84 90 LYS A O 1
ATOM 732 N N . ILE A 1 91 ? 3.194 -3.275 -16.127 1.00 58.41 91 ILE A N 1
ATOM 733 C CA . ILE A 1 91 ? 4.626 -2.941 -16.058 1.00 58.41 91 ILE A CA 1
ATOM 734 C C . ILE A 1 91 ? 5.467 -4.078 -16.652 1.00 58.41 91 ILE A C 1
ATOM 736 O O . ILE A 1 91 ? 6.302 -4.680 -15.979 1.00 58.41 91 ILE A O 1
ATOM 740 N N . ALA A 1 92 ? 5.220 -4.429 -17.910 1.00 58.66 92 ALA A N 1
ATOM 741 C CA . ALA A 1 92 ? 6.074 -5.368 -18.627 1.00 58.66 92 ALA A CA 1
ATOM 742 C C . ALA A 1 92 ? 6.828 -4.606 -19.716 1.00 58.66 92 ALA A C 1
ATOM 744 O O . ALA A 1 92 ? 6.229 -4.157 -20.690 1.00 58.66 92 ALA A O 1
ATOM 745 N N . ILE A 1 93 ? 8.146 -4.459 -19.544 1.00 63.41 93 ILE A N 1
ATOM 746 C CA . ILE A 1 93 ? 9.027 -4.050 -20.644 1.00 63.41 93 ILE A CA 1
ATOM 747 C C . ILE A 1 93 ? 8.942 -5.150 -21.703 1.00 63.41 93 ILE A C 1
ATOM 749 O O . ILE A 1 93 ? 9.026 -6.339 -21.375 1.00 63.41 93 ILE A O 1
ATOM 753 N N . GLU A 1 94 ? 8.775 -4.773 -22.969 1.00 66.56 94 GLU A N 1
ATOM 754 C CA . GLU A 1 94 ? 8.789 -5.749 -24.052 1.00 66.56 94 GLU A CA 1
ATOM 755 C C . GLU A 1 94 ? 10.132 -6.490 -24.080 1.00 66.56 94 GLU A C 1
ATOM 757 O O . GLU A 1 94 ? 11.205 -5.915 -23.885 1.00 66.56 94 GLU A O 1
ATOM 762 N N . GLY A 1 95 ? 10.083 -7.808 -24.284 1.00 63.00 95 GLY A N 1
ATOM 763 C CA . GLY A 1 95 ? 11.284 -8.634 -24.213 1.00 63.00 95 GLY A CA 1
ATOM 764 C C . GLY A 1 95 ? 12.355 -8.206 -25.231 1.00 63.00 95 GLY A C 1
ATOM 765 O O . GLY A 1 95 ? 12.033 -7.668 -26.291 1.00 63.00 95 GLY A O 1
ATOM 766 N N . PRO A 1 96 ? 13.641 -8.524 -24.996 1.00 61.84 96 PRO A N 1
ATOM 767 C CA . PRO A 1 96 ? 14.745 -8.158 -25.897 1.00 61.84 96 PRO A CA 1
ATOM 768 C C . PRO A 1 96 ? 14.573 -8.692 -27.335 1.00 61.84 96 PRO A C 1
ATOM 770 O O . PRO A 1 96 ? 15.126 -8.146 -28.295 1.00 61.84 96 PRO A O 1
ATOM 773 N N . ALA A 1 97 ? 13.756 -9.735 -27.511 1.00 63.78 97 ALA A N 1
ATOM 774 C CA . ALA A 1 97 ? 13.347 -10.250 -28.814 1.00 63.78 97 ALA A CA 1
ATOM 775 C C . ALA A 1 97 ? 12.542 -9.232 -29.644 1.00 63.78 97 ALA A C 1
ATOM 777 O O . ALA A 1 97 ? 12.661 -9.236 -30.867 1.00 63.78 97 ALA A O 1
ATOM 778 N N . TYR A 1 98 ? 11.759 -8.351 -29.017 1.00 69.88 98 TYR A N 1
ATOM 779 C CA . TYR A 1 98 ? 11.024 -7.291 -29.708 1.00 69.88 98 TYR A CA 1
ATOM 780 C C . TYR A 1 98 ? 11.984 -6.267 -30.319 1.00 69.88 98 TYR A C 1
ATOM 782 O O . TYR A 1 98 ? 11.952 -6.003 -31.522 1.00 69.88 98 TYR A O 1
ATOM 790 N N . TYR A 1 99 ? 12.914 -5.766 -29.510 1.00 64.25 99 TYR A N 1
ATOM 791 C CA . TYR A 1 99 ? 13.899 -4.781 -29.941 1.00 64.25 99 TYR A CA 1
ATOM 792 C C . TYR A 1 99 ? 14.790 -5.327 -31.063 1.00 64.25 99 TYR A C 1
ATOM 794 O O . TYR A 1 99 ? 14.972 -4.680 -32.093 1.00 64.25 99 TYR A O 1
ATOM 802 N N . SER A 1 100 ? 15.276 -6.561 -30.923 1.00 62.41 100 SER A N 1
ATOM 803 C CA . SER A 1 100 ? 16.167 -7.180 -31.912 1.00 62.41 100 SER A CA 1
ATOM 804 C C . SER A 1 100 ? 15.471 -7.659 -33.192 1.00 62.41 100 SER A C 1
ATOM 806 O O . SER A 1 100 ? 16.067 -7.560 -34.264 1.00 62.41 100 SER A O 1
ATOM 808 N N . ASN A 1 101 ? 14.230 -8.160 -33.124 1.00 66.88 101 ASN A N 1
ATOM 809 C CA . ASN A 1 101 ? 13.568 -8.780 -34.281 1.00 66.88 101 ASN A CA 1
ATOM 810 C C . ASN A 1 101 ? 12.489 -7.918 -34.934 1.00 66.88 101 ASN A C 1
ATOM 812 O O . ASN A 1 101 ? 12.212 -8.124 -36.117 1.00 66.88 101 ASN A O 1
ATOM 816 N N . VAL A 1 102 ? 11.868 -7.000 -34.194 1.00 71.19 102 VAL A N 1
ATOM 817 C CA . VAL A 1 102 ? 10.747 -6.178 -34.673 1.00 71.19 102 VAL A CA 1
ATOM 818 C C . VAL A 1 102 ? 11.229 -4.757 -34.929 1.00 71.19 102 VAL A C 1
ATOM 820 O O . VAL A 1 102 ? 11.209 -4.306 -36.075 1.00 71.19 102 VAL A O 1
ATOM 823 N N . LEU A 1 103 ? 11.750 -4.086 -33.898 1.00 68.62 103 LEU A N 1
ATOM 824 C CA . LEU A 1 103 ? 12.156 -2.685 -33.999 1.00 68.62 103 LEU A CA 1
ATOM 825 C C . LEU A 1 103 ? 13.364 -2.505 -34.927 1.00 68.62 103 LEU A C 1
ATOM 827 O O . LEU A 1 103 ? 13.341 -1.649 -35.809 1.00 68.62 103 LEU A O 1
ATOM 831 N N . LYS A 1 104 ? 14.377 -3.373 -34.817 1.00 68.00 104 LYS A N 1
ATOM 832 C CA . LYS A 1 104 ? 15.547 -3.339 -35.707 1.00 68.00 104 LYS A CA 1
ATOM 833 C C . LYS A 1 104 ? 15.162 -3.497 -37.180 1.00 68.00 104 LYS A C 1
ATOM 835 O O . LYS A 1 104 ? 15.591 -2.706 -38.012 1.00 68.00 104 LYS A O 1
ATOM 840 N N . LYS A 1 105 ? 14.290 -4.462 -37.499 1.00 71.19 105 LYS A N 1
ATOM 841 C CA . LYS A 1 105 ? 13.812 -4.690 -38.877 1.00 71.19 105 LYS A CA 1
ATOM 842 C C . LYS A 1 105 ? 12.956 -3.540 -39.403 1.00 71.19 105 LYS A C 1
ATOM 844 O O . LYS A 1 105 ? 12.907 -3.327 -40.613 1.00 71.19 105 LYS A O 1
ATOM 849 N N . PHE A 1 106 ? 12.250 -2.831 -38.524 1.00 73.25 106 PHE A N 1
ATOM 850 C CA . PHE A 1 106 ? 11.502 -1.632 -38.887 1.00 73.25 106 PHE A CA 1
ATOM 851 C C . PHE A 1 106 ? 12.449 -0.479 -39.249 1.00 73.25 106 PHE A C 1
ATOM 853 O O . PHE A 1 106 ? 12.312 0.103 -40.323 1.00 73.25 106 PHE A O 1
ATOM 860 N N . LEU A 1 107 ? 13.462 -0.220 -38.415 1.00 67.69 107 LEU A N 1
ATOM 861 C CA . LEU A 1 107 ? 14.470 0.818 -38.661 1.00 67.69 107 LEU A CA 1
ATOM 862 C C . LEU A 1 107 ? 15.316 0.520 -39.912 1.00 67.69 107 LEU A C 1
ATOM 864 O O . LEU A 1 107 ? 15.514 1.399 -40.747 1.00 67.69 107 LEU A O 1
ATOM 868 N N . GLU A 1 108 ? 15.721 -0.737 -40.123 1.00 69.31 108 GLU A N 1
ATOM 869 C CA . GLU A 1 108 ? 16.442 -1.176 -41.331 1.00 69.31 108 GLU A CA 1
ATOM 870 C C . GLU A 1 108 ? 15.638 -0.973 -42.629 1.00 69.31 108 GLU A C 1
ATOM 872 O O . GLU A 1 108 ? 16.226 -0.780 -43.693 1.00 69.31 108 GLU A O 1
ATOM 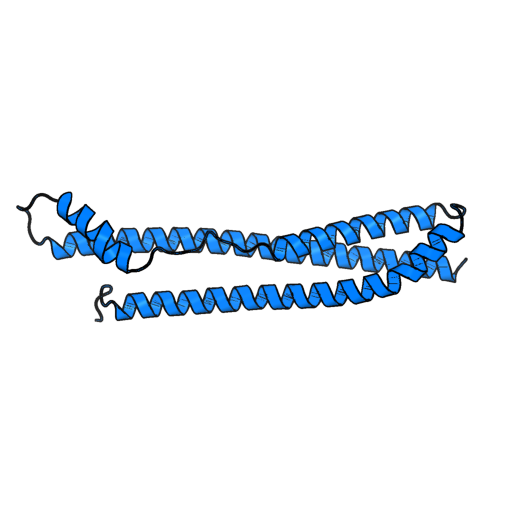877 N N . LYS A 1 109 ? 14.298 -1.004 -42.568 1.00 71.06 109 LYS A N 1
ATOM 878 C CA . LYS A 1 109 ? 13.420 -0.719 -43.718 1.00 71.06 109 LYS A CA 1
ATOM 879 C C . LYS A 1 109 ? 13.210 0.776 -43.961 1.00 71.06 109 LYS A C 1
ATOM 881 O O . LYS A 1 109 ? 12.898 1.151 -45.089 1.00 71.06 109 LYS A O 1
ATOM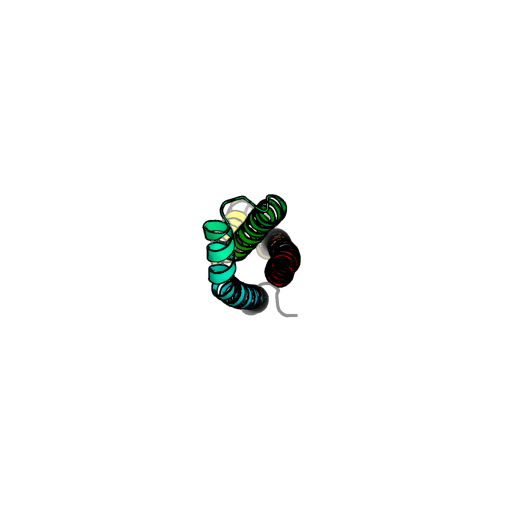 886 N N . ALA A 1 110 ? 13.343 1.604 -42.927 1.00 68.88 110 ALA A N 1
ATOM 887 C CA . ALA A 1 110 ? 13.119 3.044 -43.001 1.00 68.88 110 ALA A CA 1
ATOM 888 C C . ALA A 1 110 ? 14.337 3.819 -43.545 1.00 68.88 110 ALA A C 1
ATOM 890 O O . ALA A 1 110 ? 14.170 4.912 -44.084 1.00 68.88 110 ALA A O 1
ATOM 891 N N . VAL A 1 111 ? 15.550 3.258 -43.449 1.00 63.03 111 VAL A N 1
ATOM 892 C CA . VAL A 1 111 ? 16.795 3.919 -43.878 1.00 63.03 111 VAL A CA 1
ATOM 893 C C . VAL A 1 111 ? 17.190 3.508 -45.314 1.00 63.03 111 VAL A C 1
ATOM 895 O O . VAL A 1 111 ? 17.331 2.316 -45.600 1.00 63.03 111 VAL A O 1
ATOM 898 N N . PRO A 1 112 ? 17.408 4.455 -46.251 1.00 60.66 112 PRO A N 1
ATOM 899 C CA . PRO A 1 112 ? 17.816 4.144 -47.622 1.00 60.66 112 PRO A CA 1
ATOM 900 C C . PRO A 1 112 ? 19.227 3.529 -47.688 1.00 60.66 112 PRO A C 1
ATOM 902 O O . PRO A 1 112 ? 20.178 4.039 -47.102 1.00 60.66 112 PRO A O 1
ATOM 905 N N . LYS A 1 113 ? 19.375 2.451 -48.475 1.00 59.75 113 LYS A N 1
ATOM 906 C CA . LYS A 1 113 ? 20.548 1.545 -48.567 1.00 59.75 113 LYS A CA 1
ATOM 907 C C . LYS A 1 113 ? 21.905 2.175 -48.960 1.00 59.75 113 LYS A C 1
ATOM 909 O O . LYS A 1 113 ? 22.875 1.439 -49.135 1.00 59.75 113 LYS A O 1
ATOM 914 N N . HIS A 1 114 ? 22.002 3.489 -49.154 1.00 54.41 114 HIS A N 1
ATOM 915 C CA . HIS A 1 114 ? 23.159 4.146 -49.782 1.00 54.41 114 HIS A CA 1
ATOM 916 C C . HIS A 1 114 ? 23.907 5.169 -48.910 1.00 54.41 114 HIS A C 1
ATOM 918 O O . HIS A 1 114 ? 24.745 5.900 -49.430 1.00 54.41 114 HIS A O 1
ATOM 924 N N . GLN A 1 115 ? 23.701 5.190 -47.589 1.00 52.28 115 GLN A N 1
ATOM 925 C CA . GLN A 1 115 ? 24.555 5.948 -46.663 1.00 52.28 115 GLN A CA 1
ATOM 926 C C . GLN A 1 115 ? 25.190 5.021 -45.604 1.00 52.28 115 GLN A C 1
ATOM 928 O O . GLN A 1 115 ? 24.540 4.155 -45.027 1.00 52.28 115 GLN A O 1
ATOM 933 N N . ILE A 1 116 ? 26.506 5.168 -45.431 1.00 52.91 116 ILE A N 1
ATOM 934 C CA . ILE A 1 116 ? 27.430 4.408 -44.561 1.00 52.91 116 ILE A CA 1
ATOM 935 C C . ILE A 1 116 ? 27.095 4.641 -43.066 1.00 52.91 116 ILE A C 1
ATOM 937 O O . ILE A 1 116 ? 26.587 5.713 -42.753 1.00 52.91 116 ILE A O 1
ATOM 941 N N . PRO A 1 117 ? 27.526 3.806 -42.095 1.00 53.47 117 PRO A N 1
ATOM 942 C CA . PRO A 1 117 ? 27.457 2.356 -41.976 1.00 53.47 117 PRO A CA 1
ATOM 943 C C . PRO A 1 117 ? 26.172 1.991 -41.209 1.00 53.47 117 PRO A C 1
ATOM 945 O O . PRO A 1 117 ? 25.995 2.372 -40.053 1.00 53.47 117 PRO A O 1
ATOM 948 N N . LEU A 1 118 ? 25.285 1.233 -41.855 1.00 55.06 118 LEU A N 1
ATOM 949 C CA . LEU A 1 118 ? 23.933 0.901 -41.381 1.00 55.06 118 LEU A CA 1
ATOM 950 C C . LEU A 1 118 ? 23.859 0.470 -39.898 1.00 55.06 118 LEU A C 1
ATOM 952 O O . LEU A 1 118 ? 22.860 0.720 -39.238 1.00 55.06 118 LEU A O 1
ATOM 956 N N . SER A 1 119 ? 24.913 -0.151 -39.361 1.00 60.28 119 SER A N 1
ATOM 957 C CA . SER A 1 119 ? 24.939 -0.664 -37.992 1.00 60.28 119 SER A CA 1
ATOM 958 C C . SER A 1 119 ? 24.998 0.423 -36.917 1.00 60.28 119 SER A C 1
ATOM 960 O O . SER A 1 119 ? 24.222 0.361 -35.978 1.00 60.28 119 SER A O 1
ATOM 962 N N . THR A 1 120 ? 25.852 1.447 -37.022 1.00 63.62 120 THR A N 1
ATOM 963 C CA . THR A 1 120 ? 26.094 2.352 -35.877 1.00 63.62 120 THR A CA 1
ATOM 964 C C . THR A 1 120 ? 24.972 3.359 -35.639 1.00 63.62 120 THR A C 1
ATOM 966 O O . THR A 1 120 ? 24.724 3.732 -34.494 1.00 63.62 120 THR A O 1
ATOM 969 N N . VAL A 1 121 ? 24.281 3.798 -36.695 1.00 66.50 121 VAL A N 1
ATOM 970 C CA . VAL A 1 121 ? 23.134 4.716 -36.580 1.00 66.50 121 VAL A CA 1
ATOM 971 C C . VAL A 1 121 ? 21.901 3.971 -36.072 1.00 66.50 121 VAL A C 1
ATOM 973 O O . VAL A 1 121 ? 21.251 4.448 -35.145 1.00 66.50 121 VAL A O 1
ATOM 976 N N . ILE A 1 122 ? 21.638 2.769 -36.596 1.00 65.81 122 ILE A N 1
ATOM 977 C CA . ILE A 1 122 ? 20.537 1.914 -36.131 1.00 65.81 122 ILE A CA 1
ATOM 978 C C . ILE A 1 122 ? 20.775 1.480 -34.683 1.00 65.81 122 ILE A C 1
ATOM 980 O O . ILE A 1 122 ? 19.864 1.565 -33.868 1.00 65.81 122 ILE A O 1
ATOM 984 N N . ASP A 1 123 ? 22.005 1.115 -34.319 1.00 66.88 123 ASP A N 1
ATOM 985 C CA . ASP A 1 123 ? 22.375 0.809 -32.934 1.00 66.88 123 ASP A CA 1
ATOM 986 C C . ASP A 1 123 ? 22.266 2.055 -32.024 1.00 66.88 123 ASP A C 1
ATOM 988 O O . ASP A 1 123 ? 22.007 1.955 -30.823 1.00 66.88 123 ASP A O 1
ATOM 992 N N . LYS A 1 124 ? 22.415 3.274 -32.544 1.00 69.81 124 LYS A N 1
ATOM 993 C CA . LYS A 1 124 ? 22.181 4.478 -31.734 1.00 69.81 124 LYS A CA 1
ATOM 994 C C . LYS A 1 124 ? 20.688 4.752 -31.536 1.00 69.81 124 LYS A C 1
ATOM 996 O O . LYS A 1 124 ? 20.270 5.067 -30.426 1.00 69.81 124 LYS A O 1
ATOM 1001 N N . GLU A 1 125 ? 19.873 4.598 -32.573 1.00 69.88 125 GLU A N 1
ATOM 1002 C CA . GLU A 1 125 ? 18.422 4.775 -32.455 1.00 69.88 125 GLU A CA 1
ATOM 1003 C C . GLU A 1 125 ? 17.783 3.691 -31.591 1.00 69.88 125 GLU A C 1
ATOM 1005 O O . GLU A 1 125 ? 16.997 3.998 -30.700 1.00 69.88 125 GLU A O 1
ATOM 1010 N N . LEU A 1 126 ? 18.157 2.428 -31.785 1.00 68.38 126 LEU A N 1
ATOM 1011 C CA . LEU A 1 126 ? 17.579 1.306 -31.051 1.00 68.38 126 LEU A CA 1
ATOM 1012 C C . LEU A 1 126 ? 17.900 1.378 -29.550 1.00 68.38 126 LEU A C 1
ATOM 1014 O O . LEU A 1 126 ? 17.051 1.046 -28.724 1.00 68.38 126 LEU A O 1
ATOM 1018 N N . SER A 1 127 ? 19.078 1.900 -29.192 1.00 69.94 127 SER A N 1
ATOM 1019 C CA . SER A 1 127 ? 19.451 2.145 -27.795 1.00 69.94 127 SER A CA 1
ATOM 1020 C C . SER A 1 127 ? 18.685 3.329 -27.214 1.00 69.94 127 SER A C 1
ATOM 1022 O O . SER A 1 127 ? 18.251 3.256 -26.068 1.00 69.94 127 SER A O 1
ATOM 1024 N N . SER A 1 128 ? 18.440 4.376 -28.007 1.00 75.12 128 SER A N 1
ATOM 1025 C CA . SER A 1 128 ? 17.582 5.494 -27.607 1.00 75.12 128 SER A CA 1
ATOM 1026 C C . SER A 1 128 ? 16.137 5.055 -27.358 1.00 75.12 128 SER A C 1
ATOM 1028 O O . SER A 1 128 ? 15.554 5.464 -26.359 1.00 75.12 128 SER A O 1
ATOM 1030 N N . TYR A 1 129 ? 15.560 4.215 -28.224 1.00 71.88 129 TYR A N 1
ATOM 1031 C CA . TYR A 1 129 ? 14.207 3.680 -28.033 1.00 71.88 129 TYR A CA 1
ATOM 1032 C C . TYR A 1 129 ? 14.118 2.784 -26.802 1.00 71.88 129 TYR A C 1
ATOM 1034 O O . TYR A 1 129 ? 13.190 2.919 -26.012 1.00 71.88 129 TYR A O 1
ATOM 1042 N N . TYR A 1 130 ? 15.103 1.905 -26.613 1.00 72.62 130 TYR A N 1
ATOM 1043 C CA . TYR A 1 130 ? 15.173 1.055 -25.431 1.00 72.62 130 TYR A CA 1
ATOM 1044 C C . TYR A 1 130 ? 15.284 1.885 -24.144 1.00 72.62 130 TYR A C 1
ATOM 1046 O O . TYR A 1 130 ? 14.552 1.639 -23.192 1.00 72.62 130 TYR A O 1
ATOM 1054 N N . LEU A 1 131 ? 16.147 2.907 -24.115 1.00 74.38 131 LEU A N 1
ATOM 1055 C CA . LEU A 1 131 ? 16.271 3.810 -22.967 1.00 74.38 131 LEU A CA 1
ATOM 1056 C C . LEU A 1 131 ? 14.978 4.585 -22.693 1.00 74.38 131 LEU A C 1
ATOM 1058 O O . LEU A 1 131 ? 14.567 4.672 -21.540 1.00 74.38 131 LEU A O 1
ATOM 1062 N N . ALA A 1 132 ? 14.306 5.085 -23.729 1.00 77.94 132 ALA A N 1
ATOM 1063 C CA . ALA A 1 132 ? 13.036 5.789 -23.573 1.00 77.94 132 ALA A CA 1
ATOM 1064 C C . ALA A 1 132 ? 11.934 4.878 -23.004 1.00 77.94 132 ALA A C 1
ATOM 1066 O O . ALA A 1 132 ? 11.167 5.297 -22.136 1.00 77.94 132 ALA A O 1
ATOM 1067 N N . ASP A 1 133 ? 11.866 3.621 -23.450 1.00 77.06 133 ASP A N 1
ATOM 1068 C CA . ASP A 1 133 ? 10.874 2.673 -22.940 1.00 77.06 133 ASP A CA 1
ATOM 1069 C C . ASP A 1 133 ? 11.155 2.286 -21.484 1.00 77.06 133 ASP A C 1
ATOM 1071 O O . ASP A 1 133 ? 10.245 2.190 -20.662 1.00 77.06 133 ASP A O 1
ATOM 1075 N N . ILE A 1 134 ? 12.434 2.168 -21.128 1.00 75.19 134 ILE A N 1
ATOM 1076 C CA . ILE A 1 134 ? 12.871 1.989 -19.744 1.00 75.19 134 ILE A CA 1
ATOM 1077 C C . ILE A 1 134 ? 12.447 3.164 -18.872 1.00 75.19 134 ILE A C 1
ATOM 1079 O O . ILE A 1 134 ? 11.917 2.943 -17.786 1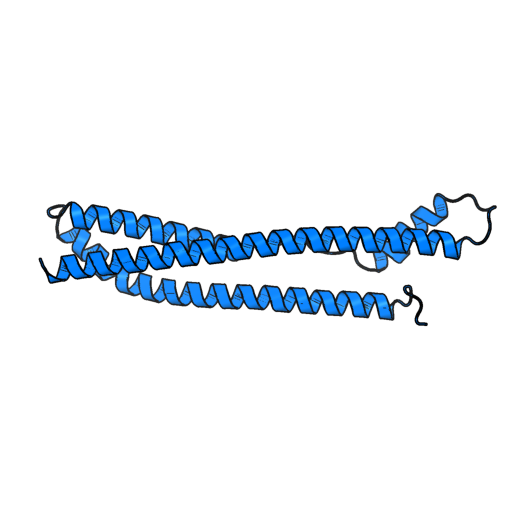.00 75.19 134 ILE A O 1
ATOM 1083 N N . GLU A 1 135 ? 12.721 4.395 -19.300 1.00 79.06 135 GLU A N 1
ATOM 1084 C CA . GLU A 1 135 ? 12.378 5.595 -18.533 1.00 79.06 135 GLU A CA 1
ATOM 1085 C C . GLU A 1 135 ? 10.869 5.686 -18.315 1.00 79.06 135 GLU A C 1
ATOM 1087 O O . GLU A 1 135 ? 10.422 5.954 -17.198 1.00 79.06 135 GLU A O 1
ATOM 1092 N N . ARG A 1 136 ? 10.083 5.373 -19.350 1.00 82.31 136 ARG A N 1
ATOM 1093 C CA . ARG A 1 136 ? 8.624 5.297 -19.267 1.00 82.31 136 ARG A CA 1
ATOM 1094 C C . ARG A 1 136 ? 8.172 4.267 -18.236 1.00 82.31 136 ARG A C 1
ATOM 1096 O O . ARG A 1 136 ? 7.405 4.602 -17.336 1.00 82.31 136 ARG A O 1
ATOM 1103 N N . VAL A 1 137 ? 8.676 3.039 -18.324 1.00 78.38 137 VAL A N 1
ATOM 1104 C CA . VAL A 1 137 ? 8.295 1.957 -17.407 1.00 78.38 137 VAL A CA 1
ATOM 1105 C C . VAL A 1 137 ? 8.753 2.242 -15.975 1.00 78.38 137 VAL A C 1
ATOM 1107 O O . VAL A 1 137 ? 8.009 1.993 -15.028 1.00 78.38 137 VAL A O 1
ATOM 1110 N N . ALA A 1 138 ? 9.940 2.822 -15.791 1.00 77.62 138 ALA A N 1
ATOM 1111 C CA . ALA A 1 138 ? 10.429 3.239 -14.482 1.00 77.62 138 ALA A CA 1
ATOM 1112 C C . ALA A 1 138 ? 9.555 4.348 -13.871 1.00 77.62 138 ALA A C 1
ATOM 1114 O O . ALA A 1 138 ? 9.242 4.289 -12.680 1.00 77.62 138 ALA A O 1
ATOM 1115 N N . ALA A 1 139 ? 9.122 5.325 -14.673 1.00 80.44 139 ALA A N 1
ATOM 1116 C CA . ALA A 1 139 ? 8.217 6.382 -14.229 1.00 80.44 139 ALA A CA 1
ATOM 1117 C C . ALA A 1 139 ? 6.835 5.829 -13.837 1.00 80.44 139 ALA A C 1
ATOM 1119 O O . ALA A 1 139 ? 6.301 6.193 -12.786 1.00 80.44 139 ALA A O 1
ATOM 1120 N N . GLU A 1 140 ? 6.278 4.913 -14.634 1.00 82.56 140 GLU A N 1
ATOM 1121 C CA . GLU A 1 140 ? 5.014 4.235 -14.321 1.00 82.56 140 GLU A CA 1
ATOM 1122 C C . GLU A 1 140 ? 5.126 3.399 -13.039 1.00 82.56 140 GLU A C 1
ATOM 1124 O O . GLU A 1 140 ? 4.280 3.519 -12.151 1.00 82.56 140 GLU A O 1
ATOM 1129 N N . PHE A 1 141 ? 6.203 2.621 -12.892 1.00 79.88 141 PHE A N 1
ATOM 1130 C CA . PHE A 1 141 ? 6.475 1.843 -11.685 1.00 79.88 141 PHE A CA 1
ATOM 1131 C C . PHE A 1 141 ? 6.591 2.732 -10.443 1.00 79.88 141 PHE A C 1
ATOM 1133 O O . PHE A 1 141 ? 5.989 2.444 -9.408 1.00 79.88 141 PHE A O 1
ATOM 1140 N N . HIS A 1 142 ? 7.321 3.845 -10.545 1.00 80.94 142 HIS A N 1
ATOM 1141 C CA . HIS A 1 142 ? 7.472 4.791 -9.444 1.00 80.94 142 HIS A CA 1
ATOM 1142 C C . HIS A 1 142 ? 6.129 5.410 -9.032 1.00 80.94 142 HIS A C 1
ATOM 1144 O O . HIS A 1 142 ? 5.807 5.460 -7.843 1.00 80.94 142 HIS A O 1
ATOM 1150 N N . SER A 1 143 ? 5.307 5.817 -10.004 1.00 83.44 143 SER A N 1
ATOM 1151 C CA . SER A 1 143 ? 3.964 6.345 -9.741 1.00 83.44 143 SER A CA 1
ATOM 1152 C C . SER A 1 143 ? 3.079 5.327 -9.012 1.00 83.44 143 SER A C 1
ATOM 1154 O O . SER A 1 143 ? 2.407 5.668 -8.035 1.00 83.44 143 SER A O 1
ATOM 1156 N N . GLN A 1 144 ? 3.126 4.061 -9.426 1.00 83.31 144 GLN A N 1
ATOM 1157 C CA . GLN A 1 144 ? 2.353 2.990 -8.800 1.00 83.31 144 GLN A CA 1
ATOM 1158 C C . GLN A 1 144 ? 2.852 2.651 -7.392 1.00 83.31 144 GLN A C 1
ATOM 1160 O O . GLN A 1 144 ? 2.049 2.437 -6.481 1.00 83.31 144 GLN A O 1
ATOM 1165 N N . MET A 1 145 ? 4.168 2.670 -7.172 1.00 82.31 145 MET A N 1
ATOM 1166 C CA . MET A 1 145 ? 4.741 2.532 -5.835 1.00 82.31 145 MET A CA 1
ATOM 1167 C C . MET A 1 145 ? 4.273 3.632 -4.886 1.00 82.31 145 MET A C 1
ATOM 1169 O O . MET A 1 145 ? 3.897 3.337 -3.749 1.00 82.31 145 MET A O 1
ATOM 1173 N N . GLU A 1 146 ? 4.286 4.887 -5.335 1.00 86.62 146 GLU A N 1
ATOM 1174 C CA . GLU A 1 146 ? 3.814 6.022 -4.540 1.00 86.62 146 GLU A CA 1
ATOM 1175 C C . GLU A 1 146 ? 2.314 5.905 -4.241 1.00 86.62 146 GLU A C 1
ATOM 1177 O O . GLU A 1 146 ? 1.893 6.107 -3.098 1.00 86.62 146 GLU A O 1
ATOM 1182 N N . TRP A 1 147 ? 1.510 5.456 -5.209 1.00 87.19 147 TRP A N 1
ATOM 1183 C CA . TRP A 1 147 ? 0.099 5.142 -4.980 1.00 87.19 147 TRP A CA 1
ATOM 1184 C C . TRP A 1 147 ? -0.091 4.059 -3.905 1.00 87.19 147 TRP A C 1
ATOM 1186 O O . TRP A 1 147 ? -0.816 4.268 -2.929 1.00 87.19 147 TRP A O 1
ATOM 1196 N N . LYS A 1 148 ? 0.618 2.927 -4.006 1.00 86.25 148 LYS A N 1
ATOM 1197 C CA . LYS A 1 148 ? 0.562 1.841 -3.008 1.00 86.25 148 LYS A CA 1
ATOM 1198 C C . LYS A 1 148 ? 1.031 2.300 -1.630 1.00 86.25 148 LYS A C 1
ATOM 1200 O O . LYS A 1 148 ? 0.434 1.951 -0.608 1.00 86.25 148 LYS A O 1
ATOM 1205 N N . ARG A 1 149 ? 2.071 3.133 -1.574 1.00 88.25 149 ARG A N 1
ATOM 1206 C CA . ARG A 1 149 ? 2.552 3.757 -0.335 1.00 88.25 149 ARG A CA 1
ATOM 1207 C C . ARG A 1 149 ? 1.489 4.659 0.292 1.00 88.25 149 ARG A C 1
ATOM 1209 O O . ARG A 1 149 ? 1.302 4.613 1.513 1.00 88.25 149 ARG A O 1
ATOM 1216 N N . LEU A 1 150 ? 0.779 5.442 -0.517 1.00 90.50 150 LEU A N 1
ATOM 1217 C CA . LEU A 1 150 ? -0.321 6.284 -0.059 1.00 90.50 150 LEU A CA 1
ATOM 1218 C C . LEU A 1 150 ? -1.469 5.433 0.495 1.00 90.50 150 LEU A C 1
ATOM 1220 O O . LEU A 1 150 ? -1.929 5.707 1.605 1.00 90.50 150 LEU A O 1
ATOM 1224 N N . CYS A 1 151 ? -1.879 4.375 -0.213 1.00 89.94 151 CYS A N 1
ATOM 1225 C CA . CYS A 1 151 ? -2.900 3.431 0.253 1.00 89.94 151 CYS A CA 1
ATOM 1226 C C . CYS A 1 151 ? -2.523 2.810 1.602 1.00 89.94 151 CYS A C 1
ATOM 1228 O O . CYS A 1 151 ? -3.328 2.837 2.531 1.00 89.94 151 CYS A O 1
ATOM 1230 N N . TYR A 1 152 ? -1.285 2.331 1.751 1.00 89.69 152 TYR A N 1
ATOM 1231 C CA . TYR A 1 152 ? -0.796 1.782 3.018 1.00 89.69 152 TYR A CA 1
ATOM 1232 C C . TYR A 1 152 ? -0.841 2.814 4.155 1.00 89.69 152 TYR A C 1
ATOM 1234 O O . TYR A 1 152 ? -1.324 2.522 5.247 1.00 89.69 152 TYR A O 1
ATOM 1242 N N . THR A 1 153 ? -0.380 4.039 3.896 1.00 91.50 153 THR A N 1
ATOM 1243 C CA . THR A 1 153 ? -0.354 5.111 4.904 1.00 91.50 153 THR A CA 1
ATOM 1244 C C . THR A 1 153 ? -1.767 5.515 5.327 1.00 91.50 153 THR A C 1
ATOM 1246 O O . THR A 1 153 ? -2.037 5.682 6.515 1.00 91.50 153 THR A O 1
ATOM 1249 N N . ARG A 1 154 ? -2.690 5.633 4.364 1.00 92.44 154 ARG A N 1
ATOM 1250 C CA . ARG A 1 154 ? -4.106 5.931 4.617 1.00 92.44 154 ARG A CA 1
ATOM 1251 C C . ARG A 1 154 ? -4.771 4.816 5.412 1.00 92.44 154 ARG A C 1
ATOM 1253 O O . ARG A 1 154 ? -5.416 5.112 6.412 1.00 92.44 154 ARG A O 1
ATOM 1260 N N . SER A 1 155 ? -4.564 3.564 5.010 1.00 92.88 155 SER A N 1
ATOM 1261 C CA . SER A 1 155 ? -5.027 2.391 5.751 1.00 92.88 155 SER A CA 1
ATOM 1262 C C . SER A 1 155 ? -4.554 2.445 7.208 1.00 92.88 155 SER A C 1
ATOM 1264 O O . SER A 1 155 ? -5.376 2.450 8.122 1.00 92.88 155 SER A O 1
ATOM 1266 N N . PHE A 1 156 ? -3.251 2.634 7.442 1.00 91.88 156 PHE A N 1
ATOM 1267 C CA . PHE A 1 156 ? -2.691 2.715 8.793 1.00 91.88 156 PHE A CA 1
ATOM 1268 C C . PHE A 1 156 ? -3.291 3.844 9.627 1.00 91.88 156 PHE A C 1
ATOM 1270 O O . PHE A 1 156 ? -3.660 3.637 10.782 1.00 91.88 156 PHE A O 1
ATOM 1277 N N . PHE A 1 157 ? -3.433 5.028 9.035 1.00 94.19 157 PHE A N 1
ATOM 1278 C CA . PHE A 1 157 ? -4.023 6.181 9.701 1.00 94.19 157 PHE A CA 1
ATOM 1279 C C . PHE A 1 157 ? -5.473 5.918 10.134 1.00 94.19 157 PHE A C 1
ATOM 1281 O O . PHE A 1 157 ? -5.829 6.159 11.288 1.00 94.19 157 PHE A O 1
ATOM 1288 N N . PHE A 1 158 ? -6.298 5.360 9.245 1.00 94.00 158 PHE A N 1
ATOM 1289 C CA . PHE A 1 158 ? -7.677 5.005 9.579 1.00 94.00 158 PHE A CA 1
ATOM 1290 C C . PHE A 1 158 ? -7.757 3.876 10.613 1.00 94.00 158 PHE A C 1
ATOM 1292 O O . PHE A 1 158 ? -8.617 3.931 11.491 1.00 94.00 158 PHE A O 1
ATOM 1299 N N . THR A 1 159 ? -6.840 2.903 10.578 1.00 92.81 159 THR A N 1
ATOM 1300 C CA . THR A 1 159 ? -6.722 1.869 11.619 1.00 92.81 159 THR A CA 1
ATOM 1301 C C . THR A 1 159 ? -6.395 2.481 12.979 1.00 92.81 159 THR A C 1
ATOM 1303 O O . THR A 1 159 ? -7.018 2.119 13.972 1.00 92.81 159 THR A O 1
ATOM 1306 N N . ALA A 1 160 ? -5.457 3.430 13.044 1.00 93.44 160 ALA A N 1
ATOM 1307 C CA . ALA A 1 160 ? -5.082 4.095 14.291 1.00 93.44 160 ALA A CA 1
ATOM 1308 C C . ALA A 1 160 ? -6.256 4.887 14.895 1.00 93.44 160 ALA A C 1
ATOM 1310 O O . ALA A 1 160 ? -6.516 4.788 16.095 1.00 93.44 160 ALA A O 1
ATOM 1311 N N . ILE A 1 161 ? -7.014 5.608 14.060 1.00 94.38 161 ILE A N 1
ATOM 1312 C CA . ILE A 1 161 ? -8.243 6.290 14.492 1.00 94.38 161 ILE A CA 1
ATOM 1313 C C . ILE A 1 161 ? -9.281 5.273 14.975 1.00 94.38 161 ILE A C 1
ATOM 1315 O O . ILE A 1 161 ? -9.873 5.461 16.036 1.00 94.38 161 ILE A O 1
ATOM 1319 N N . ALA A 1 162 ? -9.481 4.178 14.238 1.00 92.50 162 ALA A N 1
ATOM 1320 C CA . ALA A 1 162 ? -10.399 3.120 14.643 1.00 92.50 162 ALA A CA 1
ATOM 1321 C C . ALA A 1 162 ? -9.992 2.511 15.997 1.00 92.50 162 ALA A C 1
ATOM 1323 O O . ALA A 1 162 ? -10.849 2.317 16.851 1.00 92.50 162 ALA A O 1
ATOM 1324 N N . PHE A 1 163 ? -8.702 2.295 16.265 1.00 92.06 163 PHE A N 1
ATOM 1325 C CA . PHE A 1 163 ? -8.243 1.868 17.591 1.00 92.06 163 PHE A CA 1
ATOM 1326 C C . PHE A 1 163 ? -8.589 2.874 18.689 1.00 92.06 163 PHE A C 1
ATOM 1328 O O . PHE A 1 163 ? -9.105 2.477 19.732 1.00 92.06 163 PHE A O 1
ATOM 1335 N N . ALA A 1 164 ? -8.349 4.168 18.466 1.00 92.44 164 ALA A N 1
ATOM 1336 C CA . ALA A 1 164 ? -8.692 5.196 19.446 1.00 92.44 164 ALA A CA 1
ATOM 1337 C C . ALA A 1 164 ? -10.200 5.198 19.757 1.00 92.44 164 ALA A C 1
ATOM 1339 O O . ALA A 1 164 ? -10.596 5.189 20.922 1.00 92.44 164 ALA A O 1
ATOM 1340 N N . LEU A 1 165 ? -11.043 5.124 18.724 1.00 92.56 165 LEU A N 1
ATOM 1341 C CA . LEU A 1 165 ? -12.499 5.058 18.878 1.00 92.56 165 LEU A CA 1
ATOM 1342 C C . LEU A 1 165 ? -12.951 3.772 19.574 1.00 92.56 165 LEU A C 1
ATOM 1344 O O . LEU A 1 165 ? -13.841 3.810 20.419 1.00 92.56 165 LEU A O 1
ATOM 1348 N N . TYR A 1 166 ? -12.302 2.648 19.277 1.00 89.19 166 TYR A N 1
ATOM 1349 C CA . TYR A 1 166 ? -12.538 1.377 19.952 1.00 89.19 166 TYR A CA 1
ATOM 1350 C C . TYR A 1 166 ? -12.257 1.472 21.460 1.00 89.19 166 TYR A C 1
ATOM 1352 O O . TYR A 1 166 ? -13.085 1.047 22.267 1.00 89.19 166 TYR A O 1
ATOM 1360 N N . PHE A 1 167 ? -11.138 2.085 21.861 1.00 90.44 167 PHE A N 1
ATOM 1361 C CA . PHE A 1 167 ? -10.831 2.304 23.278 1.00 90.44 167 PHE A CA 1
ATOM 1362 C C . PHE A 1 167 ? -11.832 3.239 23.960 1.00 90.44 167 PHE A C 1
ATOM 1364 O O . PHE A 1 167 ? -12.199 2.992 25.107 1.00 90.44 167 PHE A O 1
ATOM 1371 N N . ILE A 1 168 ? -12.327 4.262 23.258 1.00 90.19 168 ILE A N 1
ATOM 1372 C CA . ILE A 1 168 ? -13.390 5.133 23.777 1.00 90.19 168 ILE A CA 1
ATOM 1373 C C . ILE A 1 168 ? -14.676 4.325 24.007 1.00 90.19 168 ILE A C 1
ATOM 1375 O O . ILE A 1 168 ? -15.261 4.416 25.085 1.00 90.19 168 ILE A O 1
ATOM 1379 N N . CYS A 1 169 ? -15.085 3.476 23.056 1.00 86.88 169 CYS A N 1
ATOM 1380 C CA . CYS A 1 169 ? -16.237 2.582 23.223 1.00 86.88 169 CYS A CA 1
ATOM 1381 C C . CYS A 1 169 ? -16.076 1.641 24.429 1.00 86.88 169 CYS A C 1
ATOM 1383 O O . CYS A 1 169 ? -17.027 1.446 25.187 1.00 86.88 169 CYS A O 1
ATOM 1385 N N . LEU A 1 170 ? -14.878 1.083 24.638 1.00 87.19 170 LEU A N 1
ATOM 1386 C CA . LEU A 1 170 ? -14.584 0.250 25.807 1.00 87.19 170 LEU A CA 1
ATOM 1387 C C . LEU A 1 170 ? -14.634 1.032 27.122 1.00 87.19 170 LEU A C 1
ATOM 1389 O O . LEU A 1 170 ? -15.173 0.525 28.103 1.00 87.19 170 LEU A O 1
ATOM 1393 N N . ALA A 1 171 ? -14.092 2.250 27.156 1.00 87.81 171 ALA A N 1
ATOM 1394 C CA . ALA A 1 171 ? -14.131 3.089 28.348 1.00 87.81 171 ALA A CA 1
ATOM 1395 C C . ALA A 1 171 ? -15.579 3.416 28.735 1.00 87.81 171 ALA A C 1
ATOM 1397 O O . ALA A 1 171 ? -15.961 3.226 29.885 1.00 87.81 171 ALA A O 1
ATOM 1398 N N . ILE A 1 172 ? -16.411 3.813 27.765 1.00 85.12 172 ILE A N 1
ATOM 1399 C CA . ILE A 1 172 ? -17.837 4.085 27.998 1.00 85.12 172 ILE A CA 1
ATOM 1400 C C . ILE A 1 172 ? -18.537 2.850 28.569 1.00 85.12 172 ILE A C 1
ATOM 1402 O O . ILE A 1 172 ? -19.293 2.978 29.523 1.00 85.12 172 ILE A O 1
ATOM 1406 N N . ARG A 1 173 ? -18.252 1.6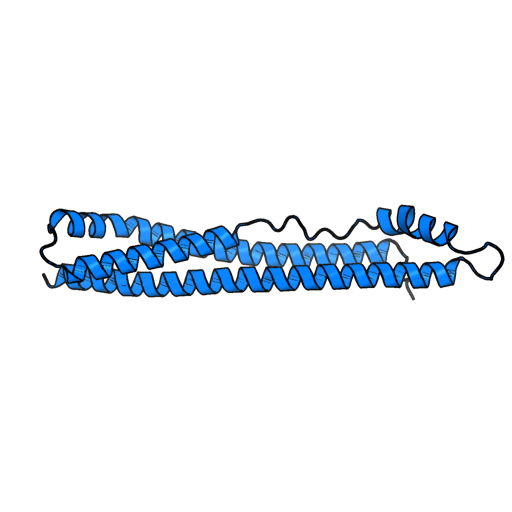59 28.029 1.00 80.44 173 ARG A N 1
ATOM 1407 C CA . ARG A 1 173 ? -18.797 0.397 28.548 1.00 80.44 173 ARG A CA 1
ATOM 1408 C C . ARG A 1 173 ? -18.404 0.139 30.006 1.00 80.44 173 ARG A C 1
ATOM 1410 O O . ARG A 1 173 ? -19.192 -0.441 30.734 1.00 80.44 173 ARG A O 1
ATOM 1417 N N . PHE A 1 174 ? -17.186 0.487 30.413 1.00 81.25 174 PHE A N 1
ATOM 1418 C CA . PHE A 1 174 ? -16.708 0.205 31.770 1.00 81.25 174 PHE A CA 1
ATOM 1419 C C . PHE A 1 174 ? -17.260 1.187 32.816 1.00 81.25 174 PHE A C 1
ATOM 1421 O O . PHE A 1 174 ? -17.421 0.817 33.974 1.00 81.25 174 PHE A O 1
ATOM 1428 N N . PHE A 1 175 ? -17.533 2.433 32.420 1.00 77.38 175 PHE A N 1
ATOM 1429 C CA . PHE A 1 175 ? -18.031 3.483 33.317 1.00 77.38 175 PHE A CA 1
ATOM 1430 C C . PHE A 1 175 ? -19.565 3.561 33.419 1.00 77.38 175 PHE A C 1
ATOM 1432 O O . PHE A 1 175 ? -20.062 4.370 34.204 1.00 77.38 175 PHE A O 1
ATOM 1439 N N . MET A 1 176 ? -20.305 2.765 32.641 1.00 66.25 176 MET A N 1
ATOM 1440 C CA . MET A 1 176 ? -21.773 2.759 32.586 1.00 66.25 176 MET A CA 1
ATOM 1441 C C . MET A 1 176 ? -22.343 1.447 33.120 1.00 66.25 176 MET A C 1
ATOM 1443 O O . MET A 1 176 ? -23.369 1.518 33.830 1.00 66.25 176 MET A O 1
#